Protein AF-A0A5B1BNP0-F1 (afdb_monomer)

Sequence (61 aa):
EHRADLPCGSTIGPLASARTGIPTVDVGAAQLAMHSARELMGAHDVAAYSAALQAFLAPQA

Mean predicted aligned error: 3.66 Å

Radius of gyration: 14.89 Å; Cα contacts (8 Å, |Δi|>4): 31; chains: 1; bounding box: 40×26×33 Å

Structure (mmCIF, N/CA/C/O backbone):
data_AF-A0A5B1BNP0-F1
#
_entry.id   AF-A0A5B1BNP0-F1
#
loop_
_atom_site.group_PDB
_atom_site.id
_atom_site.type_symbol
_atom_site.label_atom_id
_atom_site.label_alt_id
_atom_site.label_comp_id
_atom_site.label_asym_id
_ato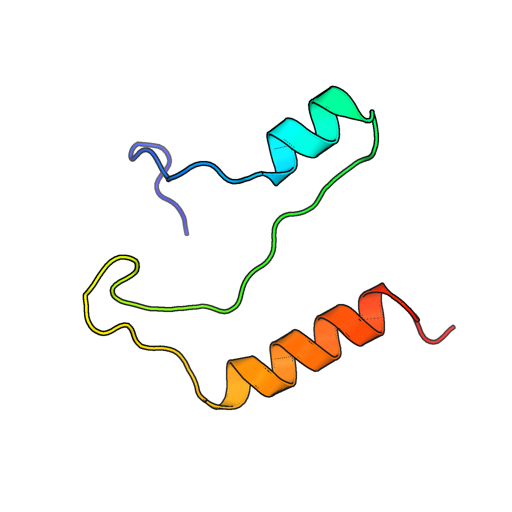m_site.label_entity_id
_atom_site.label_seq_id
_atom_site.pdbx_PDB_ins_code
_atom_site.Cartn_x
_atom_site.Cartn_y
_atom_site.Cartn_z
_atom_site.occupancy
_atom_site.B_iso_or_equiv
_atom_site.auth_seq_id
_atom_site.auth_comp_id
_atom_site.auth_asym_id
_atom_site.auth_atom_id
_atom_site.pdbx_PDB_model_num
ATOM 1 N N . GLU A 1 1 ? 8.440 -7.779 2.168 1.00 55.50 1 GLU A N 1
ATOM 2 C CA . GLU A 1 1 ? 8.634 -7.192 3.512 1.00 55.50 1 GLU A CA 1
ATOM 3 C C . GLU A 1 1 ? 9.274 -5.810 3.466 1.00 55.50 1 GLU A C 1
ATOM 5 O O . GLU A 1 1 ? 10.228 -5.600 2.721 1.00 55.50 1 GLU A O 1
ATOM 10 N N . HIS A 1 2 ? 8.743 -4.878 4.259 1.00 80.56 2 HIS A N 1
ATOM 11 C CA . HIS A 1 2 ? 9.346 -3.566 4.504 1.00 80.56 2 HIS A CA 1
ATOM 12 C C . HIS A 1 2 ? 10.615 -3.715 5.364 1.00 80.56 2 HIS A C 1
ATOM 14 O O . HIS A 1 2 ? 10.653 -4.531 6.284 1.00 80.56 2 HIS A O 1
ATOM 20 N N . ARG A 1 3 ? 11.663 -2.940 5.063 1.00 90.88 3 ARG A N 1
ATOM 21 C CA . ARG A 1 3 ? 12.923 -2.946 5.822 1.00 90.88 3 ARG A CA 1
ATOM 22 C C . ARG A 1 3 ? 12.878 -1.869 6.902 1.00 90.88 3 ARG A C 1
ATOM 24 O O . ARG A 1 3 ? 12.852 -0.692 6.566 1.00 90.88 3 ARG A O 1
ATOM 31 N N . ALA A 1 4 ? 12.909 -2.272 8.173 1.00 90.75 4 ALA A N 1
ATOM 32 C CA . ALA A 1 4 ? 12.760 -1.364 9.317 1.00 90.75 4 ALA A CA 1
ATOM 33 C C . ALA A 1 4 ? 13.876 -0.305 9.447 1.00 90.75 4 ALA A C 1
ATOM 35 O O . ALA A 1 4 ? 13.702 0.687 10.148 1.00 90.75 4 ALA A O 1
ATOM 36 N N . ASP A 1 5 ? 15.017 -0.502 8.786 1.00 94.94 5 ASP A N 1
ATOM 37 C CA . ASP A 1 5 ? 16.135 0.444 8.736 1.00 94.94 5 ASP A CA 1
ATOM 38 C C . ASP A 1 5 ? 16.042 1.455 7.577 1.00 94.94 5 ASP A C 1
ATOM 40 O O . ASP A 1 5 ? 16.915 2.310 7.448 1.00 94.94 5 ASP A O 1
ATOM 44 N N . LEU A 1 6 ? 15.002 1.387 6.734 1.00 92.88 6 LEU A N 1
ATOM 45 C CA . LEU A 1 6 ? 14.749 2.366 5.675 1.00 92.88 6 LEU A CA 1
ATOM 46 C C . LEU A 1 6 ? 13.430 3.105 5.919 1.00 92.88 6 LEU A C 1
ATOM 48 O O . LEU A 1 6 ? 12.394 2.459 6.085 1.00 92.88 6 LEU A O 1
ATOM 52 N N . PRO A 1 7 ? 13.422 4.449 5.877 1.00 90.69 7 PRO A N 1
ATOM 53 C CA . PRO A 1 7 ? 12.179 5.197 5.974 1.00 90.69 7 PRO A CA 1
ATOM 54 C C . PRO A 1 7 ? 11.284 4.927 4.758 1.00 90.69 7 PRO A C 1
ATOM 56 O O . PRO A 1 7 ? 11.763 4.714 3.642 1.00 90.69 7 PRO A O 1
ATOM 59 N N . CYS A 1 8 ? 9.971 4.980 4.973 1.00 93.00 8 CYS A N 1
ATOM 60 C CA . CYS A 1 8 ? 8.965 4.964 3.916 1.00 93.00 8 CYS A CA 1
ATOM 61 C C . CYS A 1 8 ? 8.203 6.294 3.871 1.00 93.00 8 CYS A C 1
ATOM 63 O O . CYS A 1 8 ? 8.21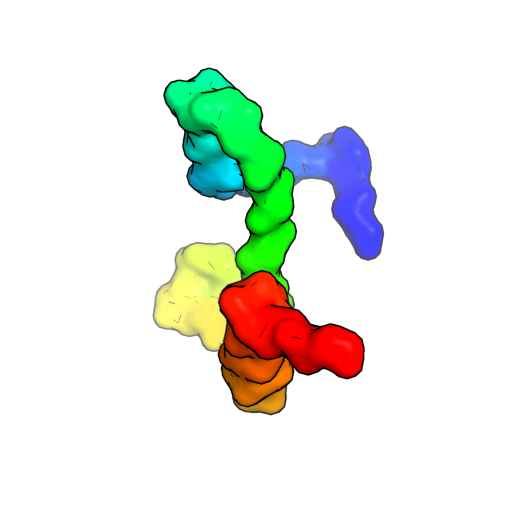4 7.071 4.828 1.00 93.00 8 CYS A O 1
ATOM 65 N N . GLY A 1 9 ? 7.561 6.566 2.733 1.00 92.44 9 GL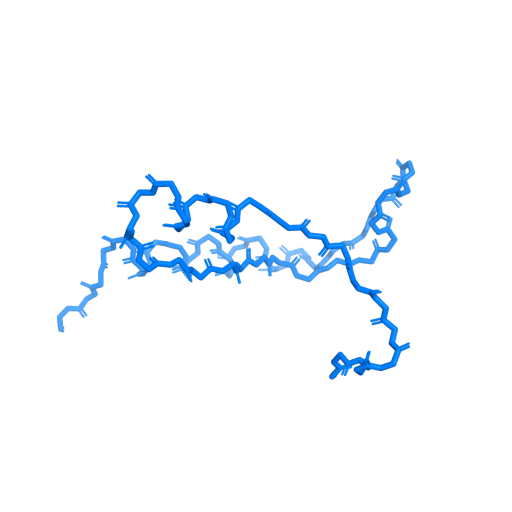Y A N 1
ATOM 66 C CA . GLY A 1 9 ? 6.658 7.705 2.604 1.00 92.44 9 GLY A CA 1
ATOM 67 C C . GLY A 1 9 ? 5.460 7.573 3.546 1.00 92.44 9 GLY A C 1
ATOM 68 O O . GLY A 1 9 ? 4.984 6.469 3.803 1.00 92.44 9 GLY A O 1
ATOM 69 N N . SER A 1 10 ? 4.976 8.708 4.049 1.00 94.50 10 SER A N 1
ATOM 70 C CA . SER A 1 10 ? 3.743 8.767 4.839 1.00 94.50 10 SER A CA 1
ATOM 71 C C . SER A 1 10 ? 2.504 8.866 3.939 1.00 94.50 10 SER A C 1
ATOM 73 O O . SER A 1 10 ? 2.597 9.217 2.762 1.00 94.50 10 SER A O 1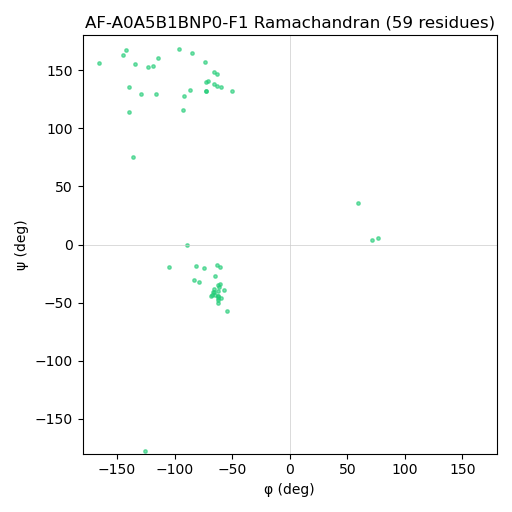
ATOM 75 N N . THR A 1 11 ? 1.336 8.605 4.517 1.00 96.75 11 THR A N 1
ATOM 76 C CA . THR A 1 11 ? 0.008 8.651 3.889 1.00 96.75 11 THR A CA 1
ATOM 77 C C . THR A 1 11 ? -0.925 9.565 4.696 1.00 96.75 11 THR A C 1
ATOM 79 O O . THR A 1 11 ? -0.542 10.172 5.700 1.00 96.75 11 THR A O 1
ATOM 82 N N . ILE A 1 12 ? -2.185 9.676 4.269 1.00 97.94 12 ILE A N 1
ATOM 83 C CA . ILE A 1 12 ? -3.210 10.428 5.003 1.00 97.94 12 ILE A CA 1
ATOM 84 C C . ILE A 1 12 ? -3.838 9.639 6.162 1.00 97.94 12 ILE A C 1
ATOM 86 O O . ILE A 1 12 ? -4.425 10.270 7.039 1.00 97.94 12 ILE A O 1
ATOM 90 N N . GLY A 1 13 ? -3.728 8.305 6.192 1.00 97.62 13 GLY A N 1
ATOM 91 C CA . GLY A 1 13 ? -4.388 7.439 7.177 1.00 97.62 13 GLY A CA 1
ATOM 92 C C . GLY A 1 13 ? -4.082 7.825 8.628 1.00 97.62 13 GLY A C 1
ATOM 93 O O . GLY A 1 13 ? -5.007 8.200 9.358 1.00 97.62 13 GLY A O 1
ATOM 94 N N . PRO A 1 14 ? -2.800 7.876 9.045 1.00 97.00 14 PRO A N 1
ATOM 95 C CA . PRO A 1 14 ? -2.431 8.289 10.399 1.00 97.00 14 PRO A CA 1
ATOM 96 C C . PRO A 1 14 ? -2.943 9.690 10.766 1.00 97.00 14 PRO A C 1
ATOM 98 O O . PRO A 1 14 ? -3.415 9.908 11.883 1.00 97.00 14 PRO A O 1
ATOM 101 N N . LEU A 1 15 ? -2.911 10.636 9.819 1.00 97.94 15 LEU A N 1
ATOM 102 C CA . LEU A 1 15 ? -3.416 11.996 10.029 1.00 97.94 15 LEU A CA 1
ATOM 103 C C . LEU A 1 15 ? -4.941 12.017 10.207 1.00 97.94 15 LEU A C 1
ATOM 105 O O . LEU A 1 15 ? -5.451 12.720 11.081 1.00 97.94 15 LEU A O 1
ATOM 109 N N . ALA A 1 16 ? -5.672 11.267 9.381 1.00 98.31 16 ALA A N 1
ATOM 110 C CA . ALA A 1 16 ? -7.124 11.163 9.449 1.00 98.31 16 ALA A CA 1
ATOM 111 C C . ALA A 1 16 ? -7.572 10.507 10.761 1.00 98.31 16 ALA A C 1
ATOM 113 O O . ALA A 1 16 ? -8.475 11.023 11.425 1.00 98.31 16 ALA A O 1
ATOM 114 N N . SER A 1 17 ? -6.898 9.435 11.183 1.00 98.38 17 SER A N 1
ATOM 115 C CA . SER A 1 17 ? -7.178 8.761 12.451 1.00 98.38 17 SER A CA 1
ATOM 116 C C . SER A 1 17 ? -6.932 9.679 13.649 1.00 98.38 17 SER A C 1
ATOM 118 O O . SER A 1 17 ? -7.824 9.853 14.476 1.00 98.38 17 SER A O 1
ATOM 120 N N . ALA A 1 18 ? -5.790 10.378 13.691 1.00 98.19 18 ALA A N 1
ATOM 121 C CA . ALA A 1 18 ? -5.471 11.317 14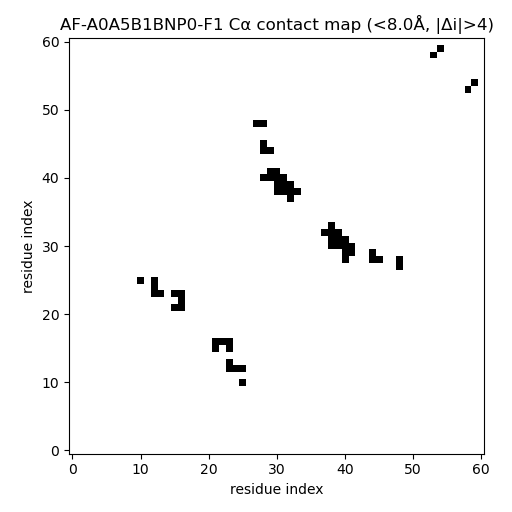.770 1.00 98.19 18 ALA A CA 1
ATOM 122 C C . ALA A 1 18 ? -6.483 12.471 14.898 1.00 98.19 18 ALA A C 1
ATOM 124 O O . ALA A 1 18 ? -6.751 12.939 16.002 1.00 98.19 18 ALA A O 1
ATOM 125 N N . ARG A 1 19 ? -7.049 12.944 13.780 1.00 98.44 19 ARG A N 1
ATOM 126 C CA . ARG A 1 19 ? -8.012 14.059 13.773 1.00 98.44 19 ARG A CA 1
ATOM 127 C C . ARG A 1 19 ? -9.445 13.649 14.089 1.00 98.44 19 ARG A C 1
ATOM 129 O O . ARG A 1 19 ? -10.198 14.470 14.599 1.00 98.44 19 ARG A O 1
ATOM 136 N N . THR A 1 20 ? -9.837 12.430 13.735 1.00 98.38 20 THR A N 1
ATOM 137 C CA . THR A 1 20 ? -11.234 11.975 13.840 1.00 98.38 20 THR A CA 1
ATOM 138 C C . THR A 1 20 ? -11.469 11.019 15.004 1.00 98.38 20 THR A C 1
ATOM 140 O O . THR A 1 20 ? -12.611 10.830 15.410 1.00 98.38 20 THR A O 1
ATOM 143 N N . GLY A 1 21 ? -10.412 10.394 15.529 1.00 98.06 21 GLY A N 1
ATOM 144 C CA . GLY A 1 21 ? -10.510 9.298 16.492 1.00 98.06 21 GLY A CA 1
ATOM 145 C C . GLY A 1 21 ? -11.015 7.983 15.885 1.00 98.06 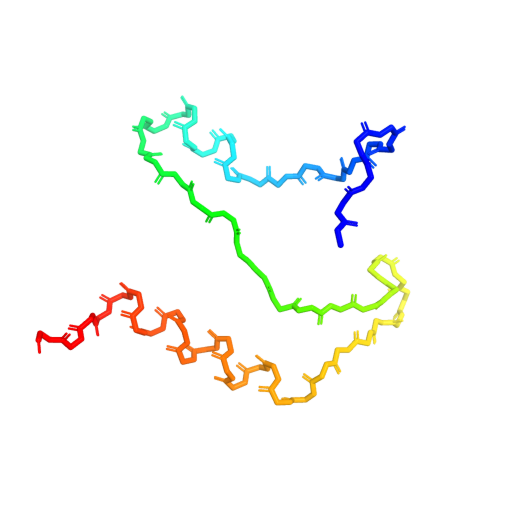21 GLY A C 1
ATOM 146 O O . GLY A 1 21 ? -11.203 7.013 16.615 1.00 98.06 21 GLY A O 1
ATOM 147 N N . ILE A 1 22 ? -11.237 7.925 14.568 1.00 98.19 22 ILE A N 1
ATOM 148 C CA . ILE A 1 22 ? -11.707 6.723 13.875 1.00 98.19 22 ILE A CA 1
ATOM 149 C C . ILE A 1 22 ? -10.489 5.861 13.496 1.00 98.19 22 ILE A C 1
ATOM 151 O O . ILE A 1 22 ? -9.509 6.393 12.959 1.00 98.19 22 ILE A O 1
ATOM 155 N N . PRO A 1 23 ? -10.505 4.538 13.750 1.00 97.69 23 PRO A N 1
ATOM 156 C CA . PRO A 1 23 ? -9.466 3.636 13.263 1.00 97.69 23 PRO A CA 1
ATOM 157 C C . PRO A 1 23 ? -9.384 3.655 11.732 1.00 97.69 23 PRO A C 1
ATOM 159 O O . PRO A 1 23 ? -10.407 3.604 11.051 1.00 97.69 23 P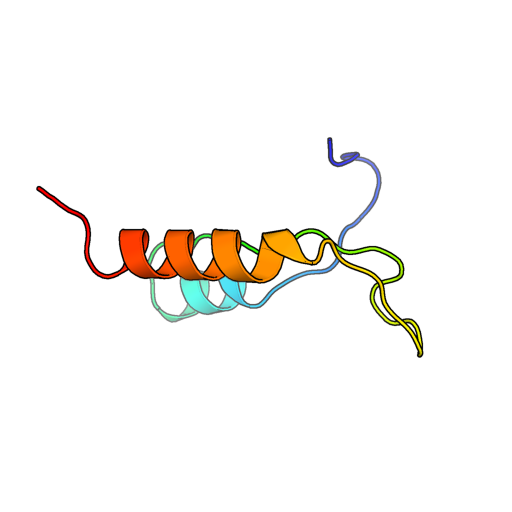RO A O 1
ATOM 162 N N . THR A 1 24 ? -8.169 3.709 11.188 1.00 97.25 24 THR A N 1
ATOM 163 C CA . THR A 1 24 ? -7.936 3.706 9.734 1.00 97.25 24 THR A CA 1
ATOM 164 C C . THR A 1 24 ? -7.024 2.554 9.338 1.0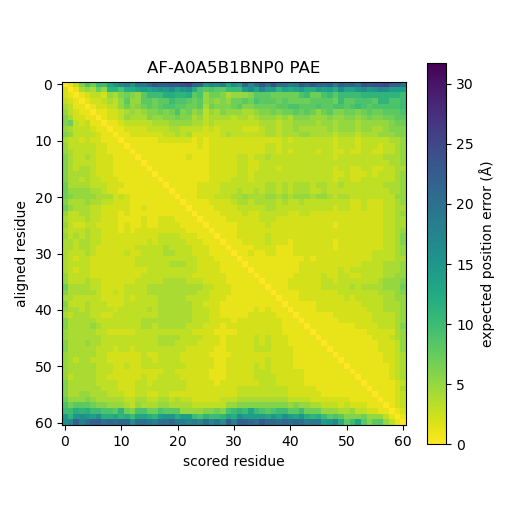0 97.25 24 THR A C 1
ATOM 166 O O . THR A 1 24 ? -6.198 2.105 10.133 1.00 97.25 24 THR A O 1
ATOM 169 N N . VAL A 1 25 ? -7.177 2.091 8.101 1.00 96.44 25 VAL A N 1
ATOM 170 C CA . VAL A 1 25 ? -6.260 1.165 7.438 1.00 96.44 25 VAL A CA 1
ATOM 171 C C . VAL A 1 25 ? -5.904 1.760 6.080 1.00 96.44 25 VAL A C 1
ATOM 173 O O . VAL A 1 25 ? -6.795 2.170 5.337 1.00 96.44 25 VAL A O 1
ATOM 176 N N . ASP A 1 26 ? -4.612 1.831 5.768 1.00 96.50 26 ASP A N 1
ATOM 177 C CA . ASP A 1 26 ? -4.140 2.240 4.446 1.00 96.50 26 ASP A CA 1
ATOM 178 C C . ASP A 1 26 ? -3.969 1.005 3.559 1.00 96.50 26 ASP A C 1
ATOM 180 O O . ASP A 1 26 ? -3.295 0.041 3.926 1.00 96.50 26 ASP A O 1
ATOM 184 N N . VAL A 1 27 ? -4.575 1.048 2.375 1.00 96.19 27 VAL A N 1
ATOM 185 C CA . VAL A 1 27 ? -4.483 0.005 1.349 1.00 96.19 27 VAL A CA 1
ATOM 186 C C . VAL A 1 27 ? -4.229 0.643 -0.014 1.00 96.19 27 VAL A C 1
ATOM 188 O O . VAL A 1 27 ? -4.565 1.804 -0.245 1.00 96.19 27 VAL A O 1
ATOM 191 N N . GLY A 1 28 ? -3.631 -0.113 -0.929 1.00 95.62 28 GLY A N 1
ATOM 192 C CA . GLY A 1 28 ? -3.384 0.331 -2.295 1.00 95.62 28 GLY A CA 1
ATOM 193 C C . GLY A 1 28 ? -3.019 -0.834 -3.207 1.00 95.62 28 GLY A C 1
ATOM 194 O O . GLY A 1 28 ? -2.543 -1.869 -2.742 1.00 95.62 28 GLY A O 1
ATOM 195 N N . ALA A 1 29 ? -3.244 -0.664 -4.510 1.00 96.50 29 ALA A N 1
ATOM 196 C CA . ALA A 1 29 ? -2.771 -1.606 -5.518 1.00 96.50 29 ALA A CA 1
ATOM 197 C C . ALA A 1 29 ? -1.248 -1.479 -5.692 1.00 96.50 29 ALA A C 1
ATOM 199 O O . ALA A 1 29 ? -0.703 -0.372 -5.685 1.00 96.50 29 ALA A O 1
ATOM 200 N N . ALA A 1 30 ? -0.560 -2.611 -5.853 1.00 96.31 30 ALA A N 1
ATOM 201 C CA . ALA A 1 30 ? 0.886 -2.628 -6.023 1.00 96.31 30 ALA A CA 1
ATOM 202 C C . ALA A 1 30 ? 1.299 -1.953 -7.341 1.00 96.31 30 ALA A C 1
ATOM 204 O O . ALA A 1 30 ? 0.693 -2.167 -8.391 1.00 96.31 30 ALA A O 1
ATOM 205 N N . GLN A 1 31 ? 2.362 -1.153 -7.286 1.00 97.56 31 GLN A N 1
ATOM 206 C CA . GLN A 1 31 ? 2.922 -0.481 -8.454 1.00 97.56 31 GLN A CA 1
ATOM 207 C C . GLN A 1 31 ? 4.447 -0.376 -8.369 1.00 97.56 31 GLN A C 1
ATOM 209 O O . GLN A 1 31 ? 5.043 -0.511 -7.299 1.00 97.56 31 GLN A O 1
ATOM 214 N N . LEU A 1 32 ? 5.070 -0.115 -9.515 1.00 98.44 32 LEU A N 1
ATOM 215 C CA . LEU A 1 32 ? 6.497 0.141 -9.669 1.00 98.44 32 LEU A CA 1
ATOM 216 C C . LEU A 1 32 ? 6.734 1.545 -10.227 1.00 98.44 32 LEU A C 1
ATOM 218 O O . LEU A 1 32 ? 5.916 2.079 -10.976 1.00 98.44 32 LEU A O 1
ATOM 222 N N . ALA A 1 33 ? 7.913 2.087 -9.907 1.00 98.00 33 ALA A N 1
ATOM 223 C CA . ALA A 1 33 ? 8.361 3.411 -10.333 1.00 98.00 33 ALA A CA 1
ATOM 224 C C . ALA A 1 33 ? 7.440 4.561 -9.879 1.00 98.00 33 ALA A C 1
ATOM 226 O O . ALA A 1 33 ? 7.291 5.538 -10.605 1.00 98.00 33 ALA A O 1
ATOM 227 N N . MET A 1 34 ? 6.860 4.459 -8.677 1.00 97.31 34 MET A N 1
ATOM 228 C CA . MET A 1 34 ? 6.060 5.528 -8.066 1.00 97.31 34 MET A CA 1
ATOM 229 C C . MET A 1 34 ? 6.826 6.861 -8.101 1.00 97.31 34 MET A C 1
ATOM 231 O O . MET A 1 34 ? 8.002 6.898 -7.731 1.00 97.31 34 MET A O 1
ATOM 235 N N . HIS A 1 35 ? 6.161 7.931 -8.547 1.00 97.75 35 HIS A N 1
ATOM 236 C CA . HIS A 1 35 ? 6.715 9.269 -8.835 1.00 97.75 35 HIS A CA 1
ATOM 237 C C . HIS A 1 35 ? 7.510 9.424 -10.147 1.00 97.75 35 HIS A C 1
ATOM 239 O O . HIS A 1 35 ? 8.058 10.496 -10.413 1.00 97.75 35 HIS A O 1
ATOM 245 N N . SER A 1 36 ? 7.574 8.402 -10.999 1.00 98.56 36 SER A N 1
ATOM 246 C CA . SER A 1 36 ? 8.099 8.519 -12.366 1.00 98.56 36 SER A CA 1
ATOM 247 C C . SER A 1 36 ? 7.113 9.250 -13.287 1.00 98.56 36 SER A C 1
ATOM 249 O O . SER A 1 36 ? 5.904 9.196 -13.088 1.00 98.56 36 SER A O 1
ATOM 251 N N . ALA A 1 37 ? 7.605 9.838 -14.385 1.00 98.50 37 ALA A N 1
ATOM 252 C CA . ALA A 1 37 ? 6.743 10.311 -15.479 1.00 98.50 37 ALA A CA 1
ATOM 253 C C . ALA A 1 37 ? 5.925 9.173 -16.130 1.00 98.50 37 ALA A C 1
ATOM 255 O O . ALA A 1 37 ? 4.931 9.425 -16.809 1.00 98.50 37 ALA A O 1
ATOM 256 N N . ARG A 1 38 ? 6.357 7.919 -15.940 1.00 97.94 38 ARG A N 1
ATOM 257 C CA . ARG A 1 38 ? 5.641 6.712 -16.357 1.00 97.94 38 ARG A CA 1
ATOM 258 C C . ARG A 1 38 ? 5.744 5.635 -15.280 1.00 97.94 38 ARG A C 1
ATOM 260 O O . ARG A 1 38 ? 6.829 5.099 -15.051 1.00 97.94 38 ARG A O 1
ATOM 267 N N . GLU A 1 39 ? 4.610 5.311 -14.676 1.00 98.50 39 GLU A N 1
ATOM 268 C CA . GLU A 1 39 ? 4.455 4.273 -13.650 1.00 98.50 39 GLU A CA 1
ATOM 269 C C . GLU A 1 39 ? 3.985 2.941 -14.276 1.00 98.50 39 GLU A C 1
ATOM 271 O O . GLU A 1 39 ? 3.618 2.887 -15.457 1.00 98.50 39 GLU A O 1
ATOM 276 N N . LEU A 1 40 ? 4.028 1.846 -13.507 1.00 98.38 40 LEU A N 1
ATOM 277 C CA . LEU A 1 40 ? 3.613 0.508 -13.952 1.00 98.38 40 LEU A CA 1
ATOM 278 C C . LEU A 1 40 ? 2.841 -0.231 -12.853 1.00 98.38 40 LEU A C 1
ATOM 280 O O . L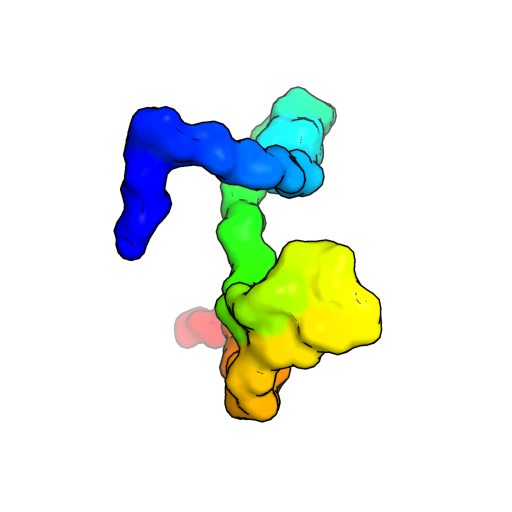EU A 1 40 ? 3.297 -0.292 -11.715 1.00 98.38 40 LEU A O 1
ATOM 284 N N . MET A 1 41 ? 1.729 -0.872 -13.217 1.00 98.19 41 MET A N 1
ATOM 285 C CA . MET A 1 41 ? 0.943 -1.739 -12.331 1.00 98.19 41 MET A CA 1
ATOM 286 C C . MET A 1 41 ? 0.389 -2.960 -13.078 1.00 98.19 41 MET A C 1
ATOM 288 O O . MET A 1 41 ? 0.392 -2.988 -14.313 1.00 98.19 41 MET A O 1
ATOM 292 N N . GLY A 1 42 ? -0.115 -3.955 -12.343 1.00 98.12 42 GLY A N 1
ATOM 293 C CA . GLY A 1 42 ? -0.820 -5.091 -12.925 1.00 98.12 42 GLY A CA 1
ATOM 294 C C . GLY A 1 42 ? -2.208 -4.698 -13.433 1.00 98.12 42 GLY A C 1
ATOM 295 O O . GLY A 1 42 ? -2.995 -4.077 -12.723 1.00 98.12 42 GLY A O 1
ATOM 296 N N . ALA A 1 43 ? -2.549 -5.094 -14.662 1.00 97.69 43 ALA A N 1
ATOM 297 C CA . ALA A 1 43 ? -3.852 -4.765 -15.249 1.00 97.69 43 ALA A CA 1
ATOM 298 C C . ALA A 1 43 ? -5.030 -5.353 -14.445 1.00 97.69 43 ALA A C 1
ATOM 300 O O . ALA A 1 43 ? -6.068 -4.712 -14.297 1.00 97.69 43 ALA A O 1
ATOM 301 N N . HIS A 1 44 ? -4.863 -6.557 -13.889 1.00 97.81 44 HIS A N 1
ATOM 302 C CA . HIS A 1 44 ? -5.893 -7.216 -13.082 1.00 97.81 44 HIS A CA 1
ATOM 303 C C . HIS A 1 44 ? -6.044 -6.617 -11.675 1.00 97.81 44 HIS A C 1
ATOM 305 O O . HIS A 1 44 ? -7.108 -6.767 -11.071 1.00 97.81 44 HIS A O 1
ATOM 311 N N . ASP A 1 45 ? -5.032 -5.897 -11.176 1.00 97.88 45 ASP A N 1
ATOM 312 C CA . ASP A 1 45 ? -5.067 -5.305 -9.835 1.00 97.88 45 ASP A CA 1
ATOM 313 C C . ASP A 1 45 ? -6.155 -4.233 -9.731 1.00 97.88 45 ASP A C 1
ATOM 315 O O . ASP A 1 45 ? -6.730 -4.048 -8.665 1.00 97.88 45 ASP A O 1
ATOM 319 N N . VAL A 1 46 ? -6.514 -3.578 -10.842 1.00 96.62 46 VAL A N 1
ATOM 320 C CA . VAL A 1 46 ? -7.608 -2.594 -10.879 1.00 96.62 46 VAL A CA 1
ATOM 321 C C . VAL A 1 46 ? -8.947 -3.242 -10.517 1.00 96.62 46 VAL A C 1
ATOM 323 O O . VAL A 1 46 ? -9.667 -2.747 -9.649 1.00 96.62 46 VAL A O 1
ATOM 326 N N . ALA A 1 47 ? -9.277 -4.366 -11.159 1.00 97.81 47 ALA A N 1
ATOM 327 C CA . ALA A 1 47 ? -10.534 -5.069 -10.919 1.00 97.81 47 ALA A CA 1
ATOM 328 C C . ALA A 1 47 ? -10.565 -5.690 -9.514 1.00 97.81 47 ALA A C 1
ATOM 330 O O . ALA A 1 47 ? -11.555 -5.543 -8.797 1.00 97.81 47 ALA A O 1
ATOM 331 N N . ALA A 1 48 ? -9.464 -6.324 -9.098 1.00 97.44 48 ALA A N 1
ATOM 332 C CA . ALA A 1 48 ? -9.346 -6.920 -7.770 1.00 97.44 48 ALA A CA 1
ATOM 333 C C . ALA A 1 48 ? -9.446 -5.867 -6.653 1.00 97.44 48 ALA A C 1
ATOM 335 O O . ALA A 1 48 ? -10.176 -6.064 -5.682 1.00 97.44 48 ALA A O 1
ATOM 336 N N . TYR A 1 49 ? -8.772 -4.723 -6.808 1.00 97.62 49 TYR A N 1
ATOM 337 C CA . TYR A 1 49 ? -8.811 -3.639 -5.829 1.00 97.62 49 TYR A CA 1
ATOM 338 C C . TYR A 1 49 ? -10.206 -3.013 -5.730 1.00 97.62 49 TYR A C 1
ATOM 340 O O . TYR A 1 49 ? -10.704 -2.789 -4.628 1.00 97.62 49 TYR A O 1
ATOM 348 N N . SER A 1 50 ? -10.890 -2.814 -6.863 1.00 97.31 50 SER A N 1
ATOM 349 C CA . SER A 1 50 ? -12.280 -2.346 -6.866 1.00 97.31 50 SER A CA 1
ATOM 350 C C . SER A 1 50 ? -13.214 -3.310 -6.124 1.00 97.31 50 SER A C 1
ATOM 352 O O . SER A 1 50 ? -13.992 -2.873 -5.276 1.00 97.31 50 SER A O 1
ATOM 354 N N . ALA A 1 51 ? -13.097 -4.617 -6.380 1.00 96.94 51 ALA A N 1
ATOM 355 C CA . ALA A 1 51 ? -13.898 -5.634 -5.703 1.00 96.94 51 ALA A CA 1
ATOM 356 C C . ALA A 1 51 ? -13.640 -5.667 -4.185 1.00 96.94 51 ALA A C 1
ATOM 358 O O . ALA A 1 51 ? -14.584 -5.766 -3.404 1.00 96.94 51 ALA A O 1
ATOM 359 N N . ALA A 1 52 ? -12.383 -5.519 -3.754 1.00 96.38 52 ALA A N 1
ATOM 360 C CA . ALA A 1 52 ? -12.031 -5.468 -2.336 1.00 96.38 52 ALA A CA 1
ATOM 361 C C . ALA A 1 52 ? -12.668 -4.264 -1.617 1.00 96.38 52 ALA A C 1
ATOM 363 O O . ALA A 1 52 ? -13.232 -4.416 -0.534 1.00 96.38 52 ALA A O 1
ATOM 364 N N . LEU A 1 53 ? -12.636 -3.076 -2.233 1.00 96.81 53 LEU A N 1
ATOM 365 C CA . LEU A 1 53 ? -13.270 -1.880 -1.669 1.00 96.81 53 LEU A CA 1
ATOM 366 C C . LEU A 1 53 ? -14.799 -2.013 -1.610 1.00 96.81 53 LEU A C 1
ATOM 368 O O . LEU A 1 53 ? -15.412 -1.594 -0.630 1.00 96.81 53 LEU A O 1
ATOM 372 N N . GLN A 1 54 ? -15.419 -2.631 -2.620 1.00 97.00 54 GLN A N 1
ATOM 373 C CA . GLN A 1 54 ? -16.857 -2.924 -2.602 1.00 97.00 54 GLN A CA 1
ATOM 374 C C . GLN A 1 54 ? -17.223 -3.874 -1.458 1.00 97.00 54 GLN A C 1
ATOM 376 O O . GLN A 1 54 ? -18.164 -3.596 -0.718 1.00 97.00 54 GLN A O 1
ATOM 381 N N . ALA A 1 55 ? -16.452 -4.949 -1.270 1.00 96.62 55 ALA A N 1
ATOM 382 C CA . ALA A 1 55 ? -16.668 -5.904 -0.187 1.00 96.62 55 ALA A CA 1
ATOM 383 C C . ALA A 1 55 ? -16.511 -5.266 1.205 1.00 96.62 55 ALA A C 1
ATOM 385 O O . ALA A 1 55 ? -17.242 -5.624 2.124 1.00 96.62 55 ALA A O 1
ATOM 386 N N . PHE A 1 56 ? -15.601 -4.299 1.364 1.00 95.38 56 PHE A N 1
ATOM 387 C CA . PHE A 1 56 ? -15.456 -3.540 2.609 1.00 95.38 56 PHE A CA 1
ATOM 388 C C . PHE A 1 56 ? -16.672 -2.645 2.902 1.00 95.38 56 PHE A C 1
ATOM 390 O O . PHE A 1 56 ? -17.111 -2.559 4.047 1.00 95.38 56 PHE A O 1
ATOM 397 N N . LEU A 1 57 ? -17.227 -1.988 1.878 1.00 96.06 57 LEU A N 1
ATOM 398 C CA . LEU A 1 57 ? -18.361 -1.068 2.034 1.00 96.06 57 LEU A CA 1
ATOM 399 C C . LEU A 1 57 ? -19.713 -1.781 2.180 1.00 96.06 57 LEU A C 1
ATOM 401 O O . LEU A 1 57 ? -20.598 -1.264 2.858 1.00 96.06 57 LEU A O 1
ATOM 405 N N . ALA A 1 58 ? -19.882 -2.943 1.546 1.00 96.00 58 ALA A N 1
ATOM 406 C CA . ALA A 1 58 ? -21.102 -3.746 1.601 1.00 96.00 58 ALA A CA 1
ATOM 407 C C . ALA A 1 58 ? -20.768 -5.240 1.790 1.00 96.00 58 ALA A C 1
ATOM 409 O O . ALA A 1 58 ? -20.853 -6.019 0.834 1.00 96.00 58 ALA A O 1
ATOM 410 N N . PRO A 1 59 ? -20.382 -5.656 3.010 1.00 89.88 59 PRO A N 1
ATOM 411 C CA . PRO A 1 59 ? -20.060 -7.047 3.297 1.00 89.88 59 PRO A CA 1
ATOM 412 C C . PRO A 1 59 ? -21.286 -7.938 3.093 1.00 89.88 59 PRO A C 1
ATOM 414 O O . PRO A 1 59 ? -22.389 -7.602 3.528 1.00 89.88 59 PRO A O 1
ATOM 417 N N . GLN A 1 60 ? -21.098 -9.090 2.454 1.00 82.25 60 GLN A N 1
ATOM 418 C CA . GLN A 1 60 ? -22.117 -10.136 2.467 1.00 82.25 60 GLN A CA 1
ATOM 419 C C . GLN A 1 60 ? -22.128 -10.781 3.859 1.00 82.25 60 GLN A C 1
ATOM 421 O O . GLN A 1 60 ? -21.061 -11.062 4.407 1.00 82.25 60 GLN A O 1
ATOM 426 N N . ALA A 1 61 ? -23.325 -10.926 4.433 1.00 70.56 61 ALA A N 1
ATOM 427 C CA . ALA A 1 61 ? -23.540 -11.521 5.753 1.00 70.56 61 ALA A CA 1
ATOM 428 C C . ALA A 1 61 ? -23.236 -13.024 5.775 1.00 70.56 61 ALA A C 1
ATOM 430 O O . ALA A 1 61 ? -23.494 -13.690 4.744 1.00 70.56 61 ALA A O 1
#

Organism: Mycobacterium simiae (NCBI:txid1784)

Secondary structure (DSSP, 8-state):
---TTS-----SHHHHHHHH----------EESTTSSS-EE-HHHHHHHHHHHHHHHS---

Solvent-accessible surface area (backbone atoms only — not comparable to full-atom values): 4191 Å² total; per-residue (Å²): 136,88,58,91,92,53,90,74,85,86,73,62,43,69,58,52,21,73,74,68,75,48,91,66,81,85,83,80,74,73,69,43,56,84,92,47,101,67,66,49,64,60,81,64,44,56,60,54,49,51,51,52,54,48,43,70,78,58,63,83,129

pLDDT: mean 95.0, std 6.94, range [55.5, 98.56]

InterPro domains:
  IPR001948 Peptidase M18 [PF02127] (2-56)
  IPR001948 Peptidase M18 [PTHR28570] (3-57)

Foldseek 3Di:
DDDPPDDDDDDCQVVVCVVPVDHGDDDDFDWPPPPDPDIDGDPCSVVVVVVVVVCVVPPDD